Protein AF-A0A7X9D143-F1 (afdb_monomer_lite)

pLDDT: mean 85.7, std 13.89, range [37.81, 97.69]

Structure (mmCIF, N/CA/C/O backbone):
data_AF-A0A7X9D143-F1
#
_entry.id   AF-A0A7X9D143-F1
#
loop_
_atom_site.group_PDB
_atom_site.id
_atom_site.type_symbol
_atom_site.label_atom_id
_atom_site.label_alt_id
_atom_site.label_comp_id
_atom_site.label_asym_id
_atom_site.label_entity_id
_atom_site.label_seq_id
_atom_site.pdbx_PDB_ins_code
_atom_site.Cartn_x
_atom_site.Cartn_y
_atom_site.Cartn_z
_atom_site.occupancy
_atom_site.B_iso_or_equiv
_atom_site.auth_seq_id
_atom_site.auth_comp_id
_atom_site.auth_asym_id
_atom_site.auth_atom_id
_atom_site.pdbx_PDB_model_num
ATOM 1 N N . MET A 1 1 ? -11.208 4.622 -2.680 1.00 81.06 1 MET A N 1
ATOM 2 C CA . MET A 1 1 ? -11.295 6.030 -3.128 1.00 81.06 1 MET A CA 1
ATOM 3 C C . MET A 1 1 ? -12.038 6.924 -2.138 1.00 81.06 1 MET A C 1
ATOM 5 O O . MET A 1 1 ? -11.911 8.130 -2.251 1.00 81.06 1 MET A O 1
ATOM 9 N N . GLU A 1 2 ? -12.720 6.364 -1.132 1.00 94.25 2 GLU A N 1
ATOM 10 C CA . GLU A 1 2 ? -13.501 7.117 -0.133 1.00 94.25 2 GLU A CA 1
ATOM 11 C C . GLU A 1 2 ? -12.707 8.240 0.553 1.00 94.25 2 GLU A C 1
ATOM 13 O O . GLU A 1 2 ? -13.226 9.329 0.740 1.00 94.25 2 GLU A O 1
ATOM 18 N N . LEU A 1 3 ? -11.426 8.007 0.875 1.00 95.00 3 LEU A N 1
ATOM 19 C CA . LEU A 1 3 ? -10.586 9.025 1.516 1.00 95.00 3 LEU A CA 1
ATOM 20 C C . LEU A 1 3 ? -10.332 10.241 0.617 1.00 95.00 3 LEU A C 1
ATOM 22 O O . LEU A 1 3 ? -10.372 11.366 1.098 1.00 95.00 3 LEU A O 1
ATOM 26 N N . ALA A 1 4 ? -10.069 10.019 -0.673 1.00 94.31 4 ALA A N 1
ATOM 27 C CA . ALA A 1 4 ? -9.856 11.119 -1.610 1.00 94.31 4 ALA A CA 1
ATOM 28 C C . ALA A 1 4 ? -11.138 11.948 -1.761 1.00 94.31 4 ALA A C 1
ATOM 30 O O . ALA A 1 4 ? -11.080 13.170 -1.705 1.00 94.31 4 ALA A O 1
ATOM 31 N N . GLU A 1 5 ? -12.288 11.277 -1.849 1.00 96.31 5 GLU A N 1
ATOM 32 C CA . GLU A 1 5 ? -13.600 11.923 -1.923 1.00 96.31 5 GLU A CA 1
ATOM 33 C C . GLU A 1 5 ? -13.916 12.737 -0.662 1.00 96.31 5 GLU A C 1
ATOM 35 O O . GLU A 1 5 ? -14.339 13.887 -0.760 1.00 96.31 5 GLU A O 1
ATOM 40 N N . ALA A 1 6 ? -13.663 12.186 0.528 1.00 96.81 6 ALA A N 1
ATOM 41 C CA . ALA A 1 6 ? -13.870 12.897 1.790 1.00 96.81 6 ALA A CA 1
ATOM 42 C C . ALA A 1 6 ? -13.008 14.164 1.892 1.00 96.81 6 ALA A C 1
ATOM 44 O O . ALA A 1 6 ? -13.488 15.199 2.350 1.00 96.81 6 ALA A O 1
ATOM 45 N N . ILE A 1 7 ? -11.761 14.110 1.413 1.00 96.19 7 ILE A N 1
ATOM 46 C CA . ILE A 1 7 ? -10.867 15.275 1.380 1.00 96.19 7 ILE A CA 1
ATOM 47 C C . ILE A 1 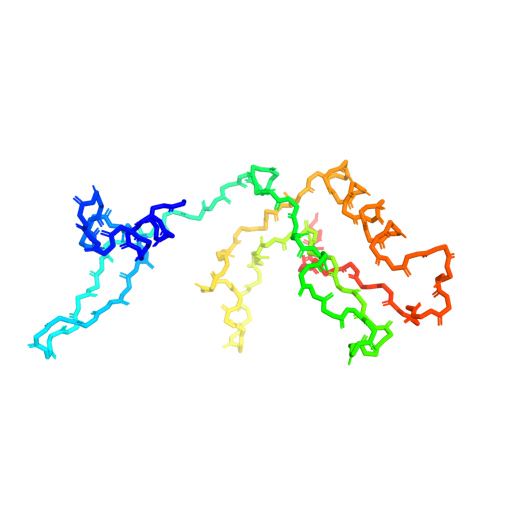7 ? -11.366 16.310 0.364 1.00 96.19 7 ILE A C 1
ATOM 49 O O . ILE A 1 7 ? -11.530 17.476 0.711 1.00 96.19 7 ILE A O 1
ATOM 53 N N . SER A 1 8 ? -11.629 15.903 -0.881 1.00 97.06 8 SER A N 1
ATOM 54 C CA . SER A 1 8 ? -12.033 16.823 -1.953 1.00 97.06 8 SER A CA 1
ATOM 55 C C . SER A 1 8 ? -13.387 17.483 -1.682 1.00 97.06 8 SER A C 1
ATOM 57 O O . SER A 1 8 ? -13.549 18.680 -1.915 1.00 97.06 8 SER A O 1
ATOM 59 N N . SER A 1 9 ? -14.340 16.727 -1.137 1.00 96.38 9 SER A N 1
ATOM 60 C CA . SER A 1 9 ? -15.686 17.207 -0.805 1.00 96.38 9 SER A CA 1
ATOM 61 C C . SER A 1 9 ? -15.784 17.870 0.575 1.00 96.38 9 SER A C 1
ATOM 63 O O . SER A 1 9 ? -16.863 18.331 0.940 1.00 96.38 9 SER A O 1
ATOM 65 N N . HIS A 1 10 ? -14.691 17.936 1.346 1.00 95.12 10 HIS A N 1
ATOM 66 C CA . HIS A 1 10 ? -14.682 18.450 2.723 1.00 95.12 10 HIS A CA 1
ATOM 67 C C . HIS A 1 10 ? -15.741 17.771 3.615 1.00 95.12 10 HIS A C 1
ATOM 69 O O . HIS A 1 10 ? -16.522 18.430 4.296 1.00 95.12 10 HIS A O 1
ATOM 75 N N . GLU A 1 11 ? -15.782 16.439 3.579 1.00 95.12 11 GLU A N 1
ATOM 76 C CA . GLU A 1 11 ? -16.734 15.584 4.302 1.00 95.12 11 GLU A CA 1
ATOM 77 C C . GLU A 1 11 ? -18.226 15.776 3.947 1.00 95.12 11 GLU A C 1
ATOM 79 O O . GLU A 1 11 ? -19.088 15.239 4.645 1.00 95.12 11 GLU A O 1
ATOM 84 N N . SER A 1 12 ? -18.558 16.496 2.865 1.00 95.81 12 SER A N 1
ATOM 85 C CA . SER A 1 12 ? -19.960 16.701 2.455 1.00 95.81 12 SER A CA 1
ATOM 86 C C . SER A 1 12 ? -20.607 15.447 1.859 1.00 95.81 12 SER A C 1
ATOM 88 O O . SER A 1 12 ? -21.783 15.198 2.116 1.00 95.81 12 SER A O 1
ATOM 90 N N . ASN A 1 13 ? -19.842 14.633 1.121 1.00 94.12 13 ASN A N 1
ATOM 91 C CA . ASN A 1 13 ? -20.334 13.389 0.515 1.00 94.12 13 ASN A CA 1
ATOM 92 C C . ASN A 1 13 ? -20.045 12.153 1.379 1.00 94.12 13 ASN A C 1
ATOM 94 O O . ASN A 1 13 ? -20.878 11.256 1.488 1.00 94.12 13 ASN A O 1
ATOM 98 N N . ILE A 1 14 ? -18.847 12.083 1.967 1.00 95.94 14 ILE A N 1
ATOM 99 C CA . ILE A 1 14 ? -18.379 10.960 2.791 1.00 95.94 14 ILE A CA 1
ATOM 100 C C . ILE A 1 14 ? -17.646 11.532 3.996 1.00 95.94 14 ILE A C 1
ATOM 102 O O . ILE A 1 14 ? -16.693 12.292 3.831 1.00 95.94 14 ILE A O 1
ATOM 106 N N . ARG A 1 15 ? -18.042 11.130 5.202 1.00 96.25 15 ARG A N 1
ATOM 107 C CA . ARG A 1 15 ? -17.361 11.544 6.431 1.00 96.25 15 ARG A CA 1
ATOM 108 C C . ARG A 1 15 ? -16.178 10.640 6.730 1.00 96.25 15 ARG A C 1
ATOM 110 O O . ARG A 1 15 ? -16.203 9.452 6.412 1.00 96.25 15 ARG A O 1
ATOM 117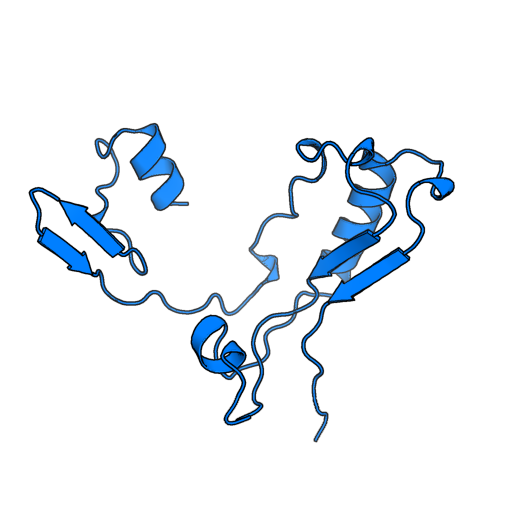 N N . TYR A 1 16 ? -15.174 11.158 7.438 1.00 96.75 16 TYR A N 1
ATOM 118 C CA . TYR A 1 16 ? -14.049 10.319 7.864 1.00 96.75 16 TYR A CA 1
ATOM 119 C C . TYR A 1 16 ? -14.486 9.153 8.751 1.00 96.75 16 TYR A C 1
ATOM 121 O O . TYR A 1 16 ? -13.855 8.104 8.697 1.00 96.75 16 TYR A O 1
ATOM 129 N N . ASP A 1 17 ? -15.565 9.309 9.522 1.00 95.81 17 ASP A N 1
ATOM 130 C CA . ASP A 1 17 ? -16.126 8.283 10.413 1.00 95.81 17 ASP A CA 1
ATOM 131 C C . ASP A 1 17 ? -16.525 6.994 9.667 1.00 95.81 17 ASP A C 1
ATOM 133 O O . ASP A 1 17 ? -16.406 5.897 10.213 1.00 95.81 17 ASP A O 1
ATOM 137 N N . ASP A 1 18 ? -16.922 7.112 8.398 1.00 95.81 18 ASP A N 1
ATOM 138 C CA . ASP A 1 18 ? -17.433 5.996 7.594 1.00 95.81 18 ASP A CA 1
ATOM 139 C C . ASP A 1 18 ? -16.313 5.221 6.877 1.00 95.81 18 ASP A C 1
ATOM 141 O O . ASP A 1 18 ? -16.532 4.157 6.292 1.00 95.81 18 ASP A O 1
ATOM 145 N N . ILE A 1 19 ? -15.072 5.718 6.937 1.00 96.88 19 ILE A N 1
ATOM 146 C CA . ILE A 1 19 ? -13.948 5.166 6.181 1.00 96.88 19 ILE A CA 1
ATOM 147 C C . ILE A 1 19 ? -13.156 4.185 7.041 1.00 96.88 19 ILE A C 1
ATOM 149 O O . ILE A 1 19 ? -12.389 4.559 7.931 1.00 96.88 19 ILE A O 1
ATOM 153 N N . GLN A 1 20 ? -13.257 2.897 6.724 1.00 96.88 20 GLN A N 1
ATOM 154 C CA . GLN A 1 20 ? -12.456 1.874 7.399 1.00 96.88 20 GLN A CA 1
ATOM 155 C C . GLN A 1 20 ? -10.952 2.076 7.171 1.00 96.88 20 GLN A C 1
ATOM 157 O O . GLN A 1 20 ? -10.508 2.380 6.056 1.00 96.88 20 GLN A O 1
ATOM 162 N N . GLY A 1 21 ? -10.163 1.807 8.214 1.00 94.44 21 GLY A N 1
ATOM 163 C CA . GLY A 1 21 ? -8.700 1.860 8.195 1.00 94.44 21 GLY A CA 1
ATOM 164 C C . GLY A 1 21 ? -8.094 3.256 8.359 1.00 94.44 21 GLY A C 1
ATOM 165 O O . GLY A 1 21 ? -6.883 3.388 8.206 1.00 94.44 21 GLY A O 1
ATOM 166 N N . VAL A 1 22 ? -8.900 4.277 8.668 1.00 96.12 22 VAL A N 1
ATOM 167 C CA . VAL A 1 22 ? -8.428 5.646 8.929 1.00 96.12 22 VAL A CA 1
ATOM 168 C C . VAL A 1 22 ? -8.411 5.930 10.432 1.00 96.12 22 VAL A C 1
ATOM 170 O O . VAL A 1 22 ? -9.271 5.476 11.189 1.00 96.12 22 VAL A O 1
ATOM 173 N N . LEU A 1 23 ? -7.405 6.692 10.858 1.00 96.31 23 LEU A N 1
ATOM 174 C CA . LEU A 1 23 ? -7.297 7.271 12.191 1.00 96.31 23 LEU A CA 1
ATOM 175 C C . LEU A 1 23 ? -7.124 8.779 12.021 1.00 96.31 23 LEU A C 1
ATOM 177 O O . LEU A 1 23 ? -6.272 9.220 11.251 1.00 96.31 23 LEU A O 1
ATOM 181 N N . PHE A 1 24 ? -7.949 9.560 12.711 1.00 96.12 24 PHE A N 1
ATOM 182 C CA . PHE A 1 24 ? -7.977 11.015 12.581 1.00 96.12 24 PHE A CA 1
ATOM 183 C C . PHE A 1 24 ? -8.295 11.677 13.925 1.00 96.12 24 PHE A C 1
ATOM 185 O O . PHE A 1 24 ? -8.654 11.010 14.896 1.00 96.12 24 PHE A O 1
ATOM 192 N N . LYS A 1 25 ? -8.121 12.998 14.006 1.00 97.00 25 LYS A N 1
ATOM 193 C CA . LYS A 1 25 ? -8.370 13.781 15.222 1.00 97.00 25 LYS A CA 1
ATOM 194 C C . LYS A 1 25 ? -9.504 14.769 14.974 1.00 97.00 25 LYS A C 1
ATOM 196 O O . LYS A 1 25 ? -9.430 15.541 14.024 1.00 97.00 25 LYS A O 1
ATOM 201 N N . ARG A 1 26 ? -10.516 14.784 15.845 1.00 95.31 26 ARG A N 1
ATOM 202 C CA . ARG A 1 26 ? -11.631 15.743 15.803 1.00 95.31 26 ARG A CA 1
ATOM 203 C C . ARG A 1 26 ? -11.877 16.293 17.204 1.00 95.31 26 ARG A C 1
ATOM 205 O O . ARG A 1 26 ? -12.004 15.527 18.153 1.00 95.31 26 ARG A O 1
ATOM 212 N N . ASN A 1 27 ? -11.895 17.620 17.342 1.00 95.88 27 ASN A N 1
ATOM 213 C CA . ASN A 1 27 ? -12.116 18.313 18.621 1.00 95.88 27 ASN A CA 1
ATOM 214 C C . ASN A 1 27 ? -11.203 17.817 19.760 1.00 95.88 27 ASN A C 1
ATOM 216 O O . ASN A 1 27 ? -11.645 17.593 20.880 1.00 95.88 27 ASN A O 1
ATOM 220 N N . GLY A 1 28 ? -9.921 17.582 19.463 1.00 96.50 28 GLY A N 1
ATOM 221 C CA . GLY A 1 28 ? -8.961 17.090 20.456 1.00 96.50 28 GLY A CA 1
ATOM 222 C C . GLY A 1 28 ? -8.944 15.569 20.646 1.00 96.50 28 GLY A C 1
ATOM 223 O O . GLY A 1 28 ? -7.934 15.046 21.111 1.00 96.50 28 GLY A O 1
ATOM 224 N N . VAL A 1 29 ? -9.987 14.856 20.218 1.00 97.50 29 VAL A N 1
ATOM 225 C CA . VAL A 1 29 ? -10.145 13.409 20.411 1.00 97.50 29 VAL A CA 1
ATOM 226 C C . VAL A 1 29 ? -9.620 12.644 19.199 1.00 97.50 29 VAL A C 1
ATOM 228 O O . VAL A 1 29 ? -9.908 12.999 18.055 1.00 97.50 29 VAL A O 1
ATOM 231 N N . ILE A 1 30 ? -8.840 11.589 19.447 1.00 97.50 30 ILE A N 1
ATOM 232 C CA . ILE A 1 30 ? -8.396 10.656 18.407 1.00 97.50 30 ILE A CA 1
ATOM 233 C C . ILE A 1 30 ? -9.510 9.639 18.169 1.00 97.50 30 ILE A C 1
ATOM 235 O O . ILE A 1 30 ? -9.903 8.916 19.082 1.00 97.50 30 ILE A O 1
ATOM 239 N N . ILE A 1 31 ? -9.986 9.571 16.932 1.00 97.56 31 ILE A N 1
ATOM 240 C CA . ILE A 1 31 ? -10.995 8.620 16.480 1.00 97.56 31 ILE A CA 1
ATOM 241 C C . ILE A 1 31 ? -10.283 7.571 15.628 1.00 97.56 31 ILE A C 1
ATOM 243 O O . ILE A 1 31 ? -9.573 7.893 14.671 1.00 97.56 31 ILE A O 1
ATOM 247 N N . LYS A 1 32 ? -10.446 6.302 16.008 1.00 97.69 32 LYS A N 1
ATOM 248 C CA . LYS A 1 32 ? -9.878 5.148 15.309 1.00 97.69 32 LYS A CA 1
ATOM 249 C C . LYS A 1 32 ? -11.014 4.303 14.752 1.00 97.69 32 LYS A C 1
ATOM 251 O O . LYS A 1 32 ? -11.707 3.627 15.511 1.00 97.69 32 LYS A O 1
ATOM 256 N N . ASN A 1 33 ? -11.170 4.309 13.435 1.00 97.25 33 ASN A N 1
ATOM 257 C CA . ASN A 1 33 ? -12.201 3.513 12.785 1.00 97.25 33 ASN A CA 1
ATOM 258 C C . ASN A 1 33 ? -11.830 2.027 12.769 1.00 97.25 33 ASN A C 1
ATOM 260 O O . ASN A 1 33 ? -10.683 1.633 13.007 1.00 97.25 33 ASN A O 1
ATOM 264 N N . LYS A 1 34 ? -12.814 1.186 12.437 1.00 96.75 34 LYS A N 1
ATOM 265 C CA . LYS A 1 34 ? -12.602 -0.249 12.231 1.00 96.75 34 LYS A CA 1
ATOM 266 C C . LYS A 1 34 ? -11.486 -0.482 11.206 1.00 96.75 34 LYS A C 1
ATOM 268 O O . LYS A 1 34 ? -11.423 0.197 10.179 1.00 96.75 34 LYS A O 1
ATOM 273 N N . ASN A 1 35 ? -10.627 -1.465 11.473 1.00 93.94 35 ASN A N 1
ATOM 274 C CA . ASN A 1 35 ? -9.579 -1.872 10.538 1.00 93.94 35 ASN A CA 1
ATOM 275 C C . ASN A 1 35 ? -10.179 -2.270 9.183 1.00 93.94 35 ASN A C 1
ATOM 277 O O . ASN A 1 35 ? -11.186 -2.978 9.128 1.00 93.94 35 ASN A O 1
ATOM 281 N N . ARG A 1 36 ? -9.520 -1.854 8.098 1.00 93.75 36 ARG A N 1
ATOM 282 C CA . ARG A 1 36 ? -9.872 -2.256 6.734 1.00 93.75 36 ARG A CA 1
ATOM 283 C C . ARG A 1 36 ? -9.278 -3.626 6.423 1.00 93.75 36 ARG A C 1
ATOM 285 O O . ARG A 1 36 ? -8.129 -3.900 6.769 1.00 93.75 36 ARG A O 1
ATOM 292 N N . ALA A 1 37 ? -10.040 -4.461 5.725 1.00 93.12 37 ALA A N 1
ATOM 293 C CA . ALA A 1 37 ? -9.509 -5.692 5.155 1.00 93.12 37 ALA A CA 1
ATOM 294 C C . ALA A 1 37 ? -8.401 -5.388 4.131 1.00 93.12 37 ALA A C 1
ATOM 296 O O . ALA A 1 37 ? -8.481 -4.433 3.356 1.00 93.12 37 ALA A O 1
ATOM 297 N N . LEU A 1 38 ? -7.355 -6.212 4.114 1.00 92.56 38 LEU A N 1
ATOM 298 C CA . LEU A 1 38 ? -6.316 -6.104 3.096 1.00 92.56 38 LEU A CA 1
ATOM 299 C C . LEU A 1 38 ? -6.886 -6.481 1.725 1.00 92.56 38 LEU A C 1
ATOM 301 O O . LEU A 1 38 ? -7.633 -7.446 1.601 1.00 92.56 38 LEU A O 1
ATOM 305 N N . ILE A 1 39 ? -6.489 -5.735 0.697 1.00 92.88 39 ILE A N 1
ATOM 306 C CA . ILE A 1 39 ? -6.892 -5.971 -0.694 1.00 92.88 39 ILE A CA 1
ATOM 307 C C . ILE A 1 39 ? -6.364 -7.334 -1.158 1.00 92.88 39 ILE A C 1
ATOM 309 O O . ILE A 1 39 ? -5.154 -7.506 -1.238 1.00 92.88 39 ILE A O 1
ATOM 313 N N . SER A 1 40 ? -7.220 -8.309 -1.445 1.00 91.06 40 SER A N 1
ATOM 314 C CA . SER A 1 40 ? -6.771 -9.651 -1.842 1.00 91.06 40 SER A CA 1
ATOM 315 C C . SER A 1 40 ? -6.095 -9.661 -3.212 1.00 91.06 40 SER A C 1
ATOM 317 O O . SER A 1 40 ? -4.992 -10.187 -3.331 1.00 91.06 40 SER A O 1
ATOM 319 N N . ASP A 1 41 ? -6.740 -9.044 -4.200 1.00 93.94 41 ASP A N 1
ATOM 320 C CA . ASP A 1 41 ? -6.262 -8.936 -5.575 1.00 93.94 41 ASP A CA 1
ATOM 321 C C . ASP A 1 41 ? -5.586 -7.580 -5.792 1.00 93.94 41 ASP A C 1
ATOM 323 O O . ASP A 1 41 ? -6.228 -6.533 -5.702 1.00 93.94 41 ASP A O 1
ATOM 327 N N . LEU A 1 42 ? -4.274 -7.590 -6.032 1.00 93.38 42 LEU A N 1
ATOM 328 C CA . LEU A 1 42 ? -3.510 -6.361 -6.225 1.00 93.38 42 LEU A CA 1
ATOM 329 C C . LEU A 1 42 ? -3.718 -5.734 -7.608 1.00 93.38 42 LEU A C 1
ATOM 331 O O . LEU A 1 42 ? -3.416 -4.550 -7.751 1.00 93.38 42 LEU A O 1
ATOM 335 N N . ASP A 1 43 ? -4.253 -6.466 -8.584 1.00 94.12 43 ASP A N 1
ATOM 336 C CA . ASP A 1 43 ? -4.407 -5.980 -9.957 1.00 94.12 43 ASP A CA 1
ATOM 337 C C . ASP A 1 43 ? -5.571 -5.000 -10.116 1.00 94.12 43 ASP A C 1
ATOM 339 O O . ASP A 1 43 ? -5.590 -4.216 -11.065 1.00 94.12 43 ASP A O 1
ATOM 343 N N . ILE A 1 44 ? -6.496 -4.960 -9.148 1.00 94.19 44 ILE A N 1
ATOM 344 C CA . ILE A 1 44 ? -7.558 -3.941 -9.090 1.00 94.19 44 ILE A CA 1
ATOM 345 C C . ILE A 1 44 ? -6.996 -2.531 -8.861 1.00 94.19 44 ILE A C 1
ATOM 347 O O . ILE A 1 44 ? -7.701 -1.533 -9.029 1.00 94.19 44 ILE A O 1
ATOM 351 N N . LEU A 1 45 ? -5.751 -2.432 -8.386 1.00 92.12 45 LEU A N 1
ATOM 352 C CA . LEU A 1 45 ? -5.086 -1.158 -8.186 1.00 92.12 45 LEU A CA 1
ATOM 353 C C . LEU A 1 45 ? -4.626 -0.615 -9.537 1.00 92.12 45 LEU A C 1
ATOM 355 O O . LEU A 1 45 ? -3.932 -1.288 -10.294 1.00 92.12 45 LEU A O 1
ATOM 359 N N . ALA A 1 46 ? -4.970 0.643 -9.805 1.00 91.88 46 ALA A N 1
ATOM 360 C CA . ALA A 1 46 ? -4.475 1.339 -10.981 1.00 91.88 46 ALA A CA 1
ATOM 361 C C . ALA A 1 46 ? -2.940 1.403 -10.980 1.00 91.88 46 ALA A C 1
ATOM 363 O O . ALA A 1 46 ? -2.305 1.498 -9.922 1.00 91.88 46 ALA A O 1
ATOM 364 N N . LEU A 1 47 ? -2.358 1.414 -12.181 1.00 92.00 47 LEU A N 1
ATOM 365 C CA . LEU A 1 47 ? -0.925 1.618 -12.347 1.00 92.00 47 LEU A CA 1
ATOM 366 C C . LEU A 1 47 ? -0.490 2.937 -11.682 1.00 92.00 47 LEU A C 1
ATOM 368 O O . LEU A 1 47 ? -1.219 3.935 -11.752 1.00 92.00 47 LEU A O 1
ATOM 372 N N . PRO A 1 48 ? 0.692 2.977 -11.040 1.00 89.69 48 PRO A N 1
ATOM 373 C CA . PRO A 1 48 ? 1.206 4.206 -10.454 1.00 89.69 48 PRO A CA 1
ATOM 374 C C . PRO A 1 48 ? 1.333 5.304 -11.513 1.00 89.69 48 PRO A C 1
ATOM 376 O O . PRO A 1 48 ? 1.944 5.095 -12.560 1.00 89.69 48 PRO A O 1
ATOM 379 N N . LYS A 1 49 ? 0.805 6.498 -11.228 1.00 88.81 49 LYS A N 1
ATOM 380 C CA . LYS A 1 49 ? 0.881 7.651 -12.137 1.00 88.81 49 LYS A CA 1
ATOM 381 C C . LYS A 1 49 ? 2.283 8.269 -12.132 1.00 88.81 49 LYS A C 1
ATOM 383 O O . LYS A 1 49 ? 2.544 9.258 -11.446 1.00 88.81 49 LYS A O 1
ATOM 388 N N . ARG A 1 50 ? 3.205 7.638 -12.862 1.00 84.44 50 ARG A N 1
ATOM 389 C CA . ARG A 1 50 ? 4.629 8.012 -12.943 1.00 84.44 50 ARG A CA 1
ATOM 390 C C . ARG A 1 50 ? 4.858 9.367 -13.616 1.00 84.44 50 ARG A C 1
ATOM 392 O O . ARG A 1 50 ? 5.865 9.997 -13.325 1.00 84.44 50 ARG A O 1
ATOM 399 N N . GLU A 1 51 ? 3.918 9.846 -14.429 1.00 81.88 51 GLU A N 1
ATOM 400 C CA . GLU A 1 51 ? 3.978 11.165 -15.082 1.00 81.88 51 GLU A CA 1
ATOM 401 C C . GLU A 1 51 ? 4.044 12.354 -14.107 1.00 81.88 51 GLU A C 1
ATOM 403 O O . GLU A 1 51 ? 4.641 13.378 -14.426 1.00 81.88 51 GLU A O 1
ATOM 408 N N . TYR A 1 52 ? 3.476 12.224 -12.901 1.00 83.50 52 TYR A N 1
ATOM 409 C CA . TYR A 1 52 ? 3.535 13.274 -11.878 1.00 83.50 52 TYR A CA 1
ATOM 410 C C . TYR A 1 52 ? 4.848 13.271 -11.097 1.00 83.50 52 TYR A C 1
ATOM 412 O O . TYR A 1 52 ? 5.154 14.229 -10.384 1.00 83.50 52 TYR A O 1
ATOM 420 N N . PHE A 1 53 ? 5.637 12.204 -11.214 1.00 76.38 53 PHE A N 1
ATOM 421 C CA . PHE A 1 53 ? 6.976 12.185 -10.660 1.00 76.38 53 PHE A CA 1
ATOM 422 C C . PHE A 1 53 ? 7.913 12.901 -11.627 1.00 76.38 53 PHE A C 1
ATOM 424 O O . PHE A 1 53 ? 8.046 12.521 -12.786 1.00 76.38 53 PHE A O 1
ATOM 431 N N . GLY A 1 54 ? 8.622 13.918 -11.136 1.00 73.44 54 GLY A N 1
ATOM 432 C CA . GLY A 1 54 ? 9.716 14.538 -11.879 1.00 73.44 54 GLY A CA 1
ATOM 433 C C . GLY A 1 54 ? 10.886 13.566 -12.000 1.00 73.44 54 GLY A C 1
ATOM 434 O O . GLY A 1 54 ? 11.868 13.723 -11.284 1.00 73.44 54 GLY A O 1
ATOM 435 N N . MET A 1 55 ? 10.781 12.551 -12.862 1.00 68.94 55 MET A N 1
ATOM 436 C CA . MET A 1 55 ? 11.711 11.415 -12.902 1.00 68.94 55 MET A CA 1
ATOM 437 C C . MET A 1 55 ? 13.154 11.826 -13.193 1.00 68.94 55 MET A C 1
ATOM 439 O O . MET A 1 55 ? 14.072 11.193 -12.694 1.00 68.94 55 MET A O 1
ATOM 443 N N . GLY A 1 56 ? 13.370 12.960 -13.866 1.00 66.75 56 GLY A N 1
ATOM 444 C CA . GLY A 1 56 ? 14.705 13.547 -14.029 1.00 66.75 56 GLY A CA 1
ATOM 445 C C . GLY A 1 56 ? 15.365 14.053 -12.736 1.00 66.75 56 GLY A C 1
ATOM 446 O O . GLY A 1 56 ? 16.560 14.320 -12.750 1.00 66.75 56 GLY A O 1
ATOM 447 N N . LYS A 1 57 ? 14.619 14.197 -11.630 1.00 70.31 57 LYS A N 1
ATOM 448 C CA . LYS A 1 57 ? 15.136 14.615 -10.311 1.00 70.31 57 LYS A CA 1
ATOM 449 C C . LYS A 1 57 ? 15.535 13.438 -9.418 1.00 70.31 57 LYS A C 1
ATOM 451 O O . LYS A 1 57 ? 16.227 13.644 -8.425 1.00 70.31 57 LYS A O 1
ATOM 456 N N . TYR A 1 58 ? 15.072 12.230 -9.731 1.00 67.69 58 TYR A N 1
ATOM 457 C CA . TYR A 1 58 ? 15.312 11.034 -8.929 1.00 67.69 58 TYR A CA 1
ATOM 458 C C . TYR A 1 58 ? 16.285 10.138 -9.691 1.00 67.69 58 TYR A C 1
ATOM 460 O O . TYR A 1 58 ? 15.925 9.501 -10.675 1.00 67.69 58 TYR A O 1
ATOM 468 N N . TYR A 1 59 ? 17.543 10.158 -9.255 1.00 58.31 59 TYR A N 1
ATOM 469 C CA . TYR A 1 59 ? 18.665 9.520 -9.934 1.00 58.31 59 TYR A CA 1
ATOM 470 C C . TYR A 1 59 ? 18.479 8.004 -10.083 1.00 58.31 59 TYR A C 1
ATOM 472 O O . TYR A 1 59 ? 18.444 7.275 -9.090 1.00 58.31 59 TYR A O 1
ATOM 480 N N . GLY A 1 60 ? 18.395 7.544 -11.334 1.00 66.69 60 GLY A N 1
ATOM 481 C CA . GLY A 1 60 ? 18.822 6.223 -11.800 1.00 66.69 60 GLY A CA 1
ATOM 482 C C . GLY A 1 60 ? 18.046 4.992 -11.326 1.00 66.69 60 GLY A C 1
ATOM 483 O O . GLY A 1 60 ? 18.148 3.958 -11.968 1.00 66.69 60 GLY A O 1
ATOM 484 N N . SER A 1 61 ? 17.275 5.045 -10.239 1.00 74.69 61 SER A N 1
ATOM 485 C CA . SER A 1 61 ? 16.635 3.859 -9.654 1.00 74.69 61 SER A CA 1
ATOM 486 C C . SER A 1 61 ? 15.116 3.937 -9.711 1.00 74.69 61 SER A C 1
ATOM 488 O O . SER A 1 61 ? 14.497 4.786 -9.067 1.00 74.69 61 SER A O 1
ATOM 490 N N . VAL A 1 62 ? 14.504 3.006 -10.441 1.00 82.12 62 VAL A N 1
ATOM 491 C CA . VAL A 1 62 ? 13.049 2.853 -10.510 1.00 82.12 62 VAL A CA 1
ATOM 492 C C . VAL A 1 62 ? 12.652 1.546 -9.841 1.00 82.12 62 VAL A C 1
ATOM 494 O O . VAL A 1 62 ? 13.226 0.497 -10.108 1.00 82.12 62 VAL A O 1
ATOM 497 N N . ASN A 1 63 ? 11.646 1.607 -8.975 1.00 87.38 63 ASN A N 1
ATOM 498 C CA . ASN A 1 63 ? 11.129 0.445 -8.261 1.00 87.38 63 ASN A CA 1
ATOM 499 C C . ASN A 1 63 ? 9.760 0.065 -8.808 1.00 87.38 63 ASN A C 1
AT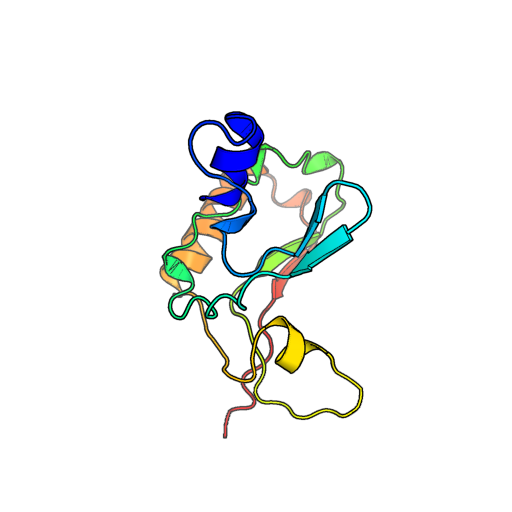OM 501 O O . ASN A 1 63 ? 8.890 0.930 -8.848 1.00 87.38 63 ASN A O 1
ATOM 505 N N . ILE A 1 64 ? 9.536 -1.203 -9.132 1.00 90.00 64 ILE A N 1
ATOM 506 C CA . ILE A 1 64 ? 8.219 -1.762 -9.452 1.00 90.00 64 ILE A CA 1
ATOM 507 C C . ILE A 1 64 ? 7.845 -2.736 -8.346 1.00 90.00 64 ILE A C 1
ATOM 509 O O . ILE A 1 64 ? 8.568 -3.692 -8.082 1.00 90.00 64 ILE A O 1
ATOM 513 N N . LEU A 1 65 ? 6.715 -2.498 -7.688 1.00 91.56 65 LEU A N 1
ATOM 514 C CA . LEU A 1 65 ? 6.215 -3.395 -6.653 1.00 91.56 65 LEU A CA 1
ATOM 515 C C . LEU A 1 65 ? 5.508 -4.583 -7.311 1.00 91.56 65 LEU A C 1
ATOM 517 O O . LEU A 1 65 ? 4.489 -4.381 -7.964 1.00 91.56 65 LEU A O 1
ATOM 521 N N . THR A 1 66 ? 5.998 -5.804 -7.121 1.00 93.44 66 THR A N 1
ATOM 522 C CA . THR A 1 66 ? 5.411 -7.021 -7.716 1.00 93.44 66 THR A CA 1
ATOM 523 C C . THR A 1 66 ? 4.470 -7.760 -6.763 1.00 93.44 66 THR A C 1
ATOM 525 O O . THR A 1 66 ? 3.624 -8.535 -7.203 1.00 93.44 66 THR A O 1
ATOM 528 N N . GLY A 1 67 ? 4.552 -7.489 -5.458 1.00 91.94 67 GLY A N 1
ATOM 529 C CA . GLY A 1 67 ? 3.696 -8.112 -4.449 1.00 91.94 67 GLY A CA 1
ATOM 530 C C . GLY A 1 67 ? 3.718 -7.398 -3.098 1.00 91.94 67 GLY A C 1
ATOM 531 O O . GLY A 1 67 ? 4.490 -6.466 -2.876 1.00 91.94 67 GLY A O 1
ATOM 532 N N . ARG A 1 68 ? 2.838 -7.815 -2.183 1.00 92.00 68 ARG A N 1
ATOM 533 C CA . ARG A 1 68 ? 2.707 -7.298 -0.811 1.00 92.00 68 ARG A CA 1
ATOM 534 C C . ARG A 1 68 ? 2.475 -8.430 0.185 1.00 92.00 68 ARG A C 1
ATOM 536 O O . ARG A 1 68 ? 1.758 -9.380 -0.109 1.00 92.00 68 ARG A O 1
ATOM 543 N N . GLY A 1 69 ? 2.973 -8.242 1.403 1.00 90.38 69 GLY A N 1
ATOM 544 C CA . GLY A 1 69 ? 2.846 -9.201 2.503 1.00 90.38 69 GLY A CA 1
ATOM 545 C C . GLY A 1 69 ? 4.068 -10.104 2.616 1.00 90.38 69 GLY A C 1
ATOM 546 O O . GLY A 1 69 ? 4.853 -10.207 1.683 1.00 90.38 69 GLY A O 1
ATOM 547 N N . CYS A 1 70 ? 4.247 -10.737 3.769 1.00 90.06 70 CYS A N 1
ATOM 548 C CA . CYS A 1 70 ? 5.302 -11.726 3.971 1.00 90.06 70 CYS A CA 1
ATOM 549 C C . CYS A 1 70 ? 4.869 -12.711 5.061 1.00 90.06 70 CYS A C 1
ATOM 551 O O . CYS A 1 70 ? 4.480 -12.265 6.143 1.00 90.06 70 CYS A O 1
ATOM 553 N N . PRO A 1 71 ? 4.926 -14.031 4.807 1.00 90.19 71 PRO A N 1
ATOM 554 C CA . PRO A 1 71 ? 4.586 -15.043 5.807 1.00 90.19 71 PRO A CA 1
ATOM 555 C C . PRO A 1 71 ? 5.654 -15.201 6.894 1.00 90.19 71 PRO A C 1
ATOM 557 O O . PRO A 1 71 ? 5.406 -15.859 7.906 1.00 90.19 71 PRO A O 1
ATOM 560 N N . GLY A 1 72 ? 6.829 -14.594 6.704 1.00 89.69 72 GLY A N 1
ATOM 561 C CA . GLY A 1 72 ? 7.915 -14.604 7.673 1.00 89.69 72 GLY A CA 1
ATOM 562 C C . GLY A 1 72 ? 7.480 -14.052 9.031 1.00 89.69 72 GLY A C 1
ATOM 563 O O . GLY A 1 72 ? 6.730 -13.085 9.124 1.00 89.69 72 GLY A O 1
ATOM 564 N N . LYS A 1 73 ? 7.980 -14.665 10.104 1.00 89.44 73 LYS A N 1
ATOM 565 C CA . LYS A 1 73 ? 7.693 -14.286 11.500 1.00 89.44 73 LYS A CA 1
ATOM 566 C C . LYS A 1 73 ? 8.923 -13.690 12.187 1.00 89.44 73 LYS A C 1
ATOM 568 O O . LYS A 1 73 ? 9.168 -13.935 13.365 1.00 89.44 73 LYS A O 1
ATOM 573 N N . CYS A 1 74 ? 9.738 -12.956 11.432 1.00 92.12 74 CYS A N 1
ATOM 574 C CA . CYS A 1 74 ? 10.984 -12.389 11.936 1.00 92.12 74 CYS A CA 1
ATOM 575 C C . CYS A 1 74 ? 10.696 -11.400 13.072 1.00 92.12 74 CYS A C 1
ATOM 577 O O . CYS A 1 74 ? 9.965 -10.432 12.874 1.00 92.12 74 CYS A O 1
ATOM 579 N N . ILE A 1 75 ? 11.322 -11.607 14.234 1.00 94.56 75 ILE A N 1
ATOM 580 C CA . ILE A 1 75 ? 11.086 -10.818 15.459 1.00 94.56 75 ILE A CA 1
ATOM 581 C C . ILE A 1 75 ? 11.395 -9.320 15.311 1.00 94.56 75 ILE A C 1
ATOM 583 O O . ILE A 1 75 ? 10.903 -8.507 16.084 1.00 94.56 75 ILE A O 1
ATOM 587 N N . TYR A 1 76 ? 12.206 -8.957 14.316 1.00 94.50 76 TYR A N 1
ATOM 588 C CA . TYR A 1 76 ? 12.615 -7.582 14.031 1.00 94.50 76 TYR A CA 1
ATOM 589 C C . TYR A 1 76 ? 11.818 -6.933 12.885 1.00 94.50 76 TYR A C 1
ATOM 591 O O . TYR A 1 76 ? 12.049 -5.768 12.567 1.00 94.50 76 TYR A O 1
ATOM 599 N N . CYS A 1 77 ? 10.923 -7.664 12.208 1.00 92.19 77 CYS A N 1
ATOM 600 C CA . CYS A 1 77 ? 10.288 -7.195 10.976 1.00 92.19 77 CYS A CA 1
ATOM 601 C C . CYS A 1 77 ? 8.832 -6.761 11.192 1.00 92.19 77 CYS A C 1
ATOM 603 O O . CYS A 1 77 ? 7.993 -7.543 11.629 1.00 92.19 77 CYS A O 1
ATOM 605 N N . ALA A 1 78 ? 8.501 -5.537 10.774 1.00 92.75 78 ALA A N 1
ATOM 606 C CA . ALA A 1 78 ? 7.132 -5.016 10.805 1.00 92.75 78 ALA A CA 1
ATOM 607 C C . ALA A 1 78 ? 6.282 -5.414 9.580 1.00 92.75 78 ALA A C 1
ATOM 609 O O . ALA A 1 78 ? 5.093 -5.095 9.529 1.00 92.75 78 ALA A O 1
ATOM 610 N N . ALA A 1 79 ? 6.860 -6.085 8.576 1.00 89.75 79 ALA A N 1
ATOM 611 C CA . ALA A 1 79 ? 6.174 -6.356 7.312 1.00 89.75 79 ALA A CA 1
ATOM 612 C C . ALA A 1 79 ? 4.859 -7.148 7.469 1.00 89.75 79 ALA A C 1
ATOM 614 O O . ALA A 1 79 ? 3.866 -6.716 6.878 1.00 89.75 79 ALA A O 1
ATOM 615 N N . PRO A 1 80 ? 4.777 -8.215 8.295 1.00 89.56 80 PRO A N 1
ATOM 616 C CA . PRO A 1 80 ? 3.518 -8.933 8.503 1.00 89.56 80 PRO A CA 1
ATOM 617 C C . PRO A 1 80 ? 2.440 -8.067 9.166 1.00 89.56 80 PRO A C 1
ATOM 619 O O . PRO A 1 80 ? 1.265 -8.189 8.828 1.00 89.56 80 PRO A O 1
ATOM 622 N N . SER A 1 81 ? 2.828 -7.153 10.061 1.00 88.75 81 SER A N 1
ATOM 623 C CA . SER A 1 81 ? 1.905 -6.219 10.720 1.00 88.75 81 SER A CA 1
ATOM 624 C C . SER A 1 81 ? 1.381 -5.142 9.766 1.00 88.75 81 SER A C 1
ATOM 626 O O . SER A 1 81 ? 0.233 -4.725 9.883 1.00 88.75 81 SER A O 1
ATOM 628 N N . MET A 1 82 ? 2.206 -4.703 8.810 1.00 88.31 82 MET A N 1
ATOM 629 C CA . MET A 1 82 ? 1.855 -3.649 7.850 1.00 88.31 82 MET A C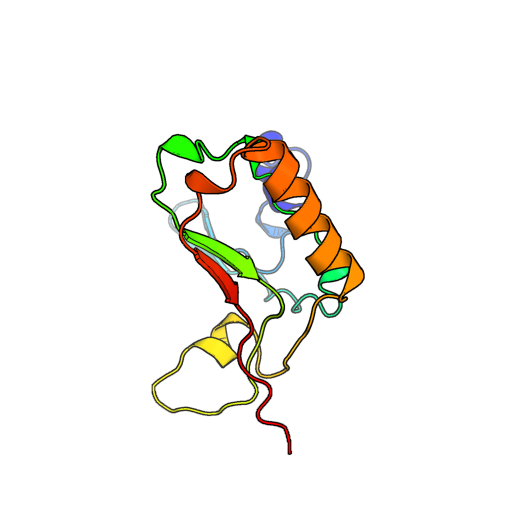A 1
ATOM 630 C C . MET A 1 82 ? 1.097 -4.176 6.628 1.00 88.31 82 MET A C 1
ATOM 632 O O . MET A 1 82 ? 0.130 -3.567 6.175 1.00 88.31 82 MET A O 1
ATOM 636 N N . PHE A 1 83 ? 1.542 -5.301 6.068 1.00 89.12 83 PHE A N 1
ATOM 637 C CA . PHE A 1 83 ? 1.055 -5.822 4.788 1.00 89.12 83 PHE A CA 1
ATOM 638 C C . PHE A 1 83 ? 0.362 -7.182 4.903 1.00 89.12 83 PHE A C 1
ATOM 640 O O . PHE A 1 83 ? -0.073 -7.727 3.885 1.00 89.12 83 PHE A O 1
ATOM 647 N N . GLY A 1 84 ? 0.219 -7.710 6.117 1.00 90.44 84 GLY A N 1
ATOM 648 C CA . GLY A 1 84 ? -0.346 -9.026 6.381 1.00 90.44 84 GLY A CA 1
ATOM 649 C C . GLY A 1 84 ? 0.663 -10.158 6.203 1.00 90.44 84 GLY A C 1
ATOM 650 O O . GLY A 1 84 ? 1.647 -10.0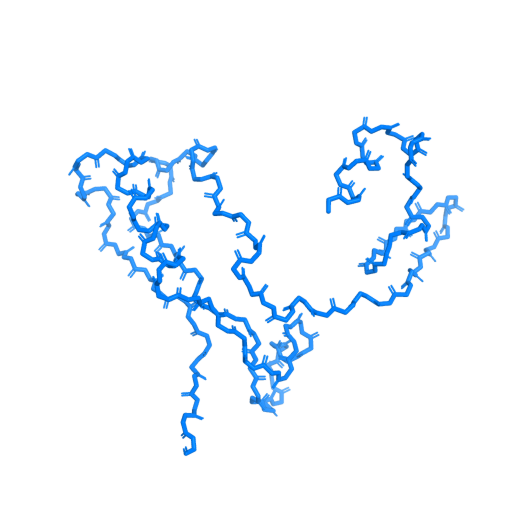52 5.471 1.00 90.44 84 GLY A O 1
ATOM 651 N N . SER A 1 85 ? 0.367 -11.284 6.847 1.00 90.06 85 SER A N 1
ATOM 652 C CA . SER A 1 85 ? 1.184 -12.503 6.787 1.00 90.06 85 SER A CA 1
ATOM 653 C C . SER A 1 85 ? 0.950 -13.354 5.533 1.00 90.06 85 SER A C 1
ATOM 655 O O . SER A 1 85 ? 1.507 -14.437 5.414 1.00 90.06 85 SER A O 1
ATOM 657 N N . LYS A 1 86 ? 0.093 -12.912 4.606 1.00 90.81 86 LYS A N 1
ATOM 658 C CA . LYS A 1 86 ? -0.144 -13.600 3.331 1.00 90.81 86 LYS A CA 1
ATOM 659 C C . LYS A 1 86 ? 0.541 -12.830 2.217 1.00 90.81 86 LYS A C 1
ATOM 661 O O . LYS A 1 86 ? 0.280 -11.634 2.066 1.00 90.81 86 LYS A O 1
ATOM 666 N N . TYR A 1 87 ? 1.373 -13.520 1.444 1.00 90.56 87 TYR A N 1
ATOM 667 C CA . TYR A 1 87 ? 1.932 -12.946 0.232 1.00 90.56 87 TYR A CA 1
ATOM 668 C C . TYR A 1 87 ? 0.846 -12.846 -0.840 1.00 90.56 87 TYR A C 1
ATOM 670 O O . TYR A 1 87 ? 0.121 -13.805 -1.097 1.00 90.56 87 TYR A O 1
ATOM 678 N N . ARG A 1 88 ? 0.699 -11.655 -1.412 1.00 92.44 88 ARG A N 1
ATOM 679 C CA . ARG A 1 88 ? -0.244 -11.327 -2.482 1.00 92.44 88 ARG A CA 1
ATOM 680 C C . ARG A 1 88 ? 0.559 -10.738 -3.622 1.00 92.44 88 ARG A C 1
ATOM 682 O O . ARG A 1 88 ? 1.310 -9.789 -3.402 1.00 92.44 88 ARG A O 1
ATOM 689 N N . THR A 1 89 ? 0.409 -11.280 -4.813 1.00 93.06 89 THR A N 1
ATOM 690 C CA . THR A 1 89 ? 1.168 -10.863 -5.992 1.00 93.06 89 THR A CA 1
ATOM 691 C C . THR A 1 89 ? 0.284 -10.089 -6.954 1.00 93.06 89 THR A C 1
ATOM 693 O O . THR A 1 89 ? -0.939 -10.210 -6.922 1.00 93.06 89 THR A O 1
ATOM 696 N N . ARG A 1 90 ? 0.916 -9.277 -7.795 1.00 94.25 90 ARG A N 1
ATOM 697 C CA . ARG A 1 90 ? 0.315 -8.784 -9.035 1.00 94.25 90 ARG A CA 1
ATOM 698 C C . ARG A 1 90 ? 0.491 -9.830 -10.129 1.00 94.25 90 ARG A C 1
ATOM 700 O O . ARG A 1 90 ? 1.430 -10.629 -10.052 1.00 94.25 90 ARG A O 1
ATOM 707 N N . SER A 1 91 ? -0.367 -9.814 -11.140 1.00 94.50 91 SER A N 1
ATOM 708 C CA . SER A 1 91 ? -0.130 -10.608 -12.347 1.00 94.50 91 SER A CA 1
ATOM 709 C C . SER A 1 91 ? 1.097 -10.111 -13.111 1.00 94.50 91 SER A C 1
ATOM 711 O O . SER A 1 91 ? 1.533 -8.958 -12.983 1.00 94.50 91 SER A O 1
ATOM 713 N N . ILE A 1 92 ? 1.665 -10.999 -13.924 1.00 94.31 92 ILE A N 1
ATOM 714 C CA . ILE A 1 92 ? 2.816 -10.684 -14.775 1.00 94.31 92 ILE A CA 1
ATOM 715 C C . ILE A 1 92 ? 2.424 -9.598 -15.781 1.00 94.31 92 ILE A C 1
ATOM 717 O O . ILE A 1 92 ? 3.197 -8.673 -16.020 1.00 94.31 92 ILE A O 1
ATOM 721 N N . GLU A 1 93 ? 1.204 -9.664 -16.308 1.00 95.50 93 GLU A N 1
ATOM 722 C CA . GLU A 1 93 ? 0.627 -8.705 -17.244 1.00 95.50 93 GLU A CA 1
ATOM 723 C C . GLU A 1 93 ? 0.548 -7.311 -16.615 1.00 95.50 93 GLU A C 1
ATOM 725 O O . GLU A 1 93 ? 0.993 -6.330 -17.211 1.00 95.50 93 GLU A O 1
ATOM 730 N N . ASN A 1 94 ? 0.051 -7.214 -15.378 1.00 94.81 94 ASN A N 1
ATOM 731 C CA . ASN A 1 94 ? -0.060 -5.944 -14.665 1.00 94.81 94 ASN A CA 1
ATOM 732 C C . ASN A 1 94 ? 1.323 -5.321 -14.378 1.00 94.81 94 ASN A C 1
ATOM 734 O O . ASN A 1 94 ? 1.504 -4.108 -14.514 1.00 94.81 94 ASN A O 1
ATOM 738 N N . VAL A 1 95 ? 2.322 -6.145 -14.041 1.00 94.06 95 VAL A N 1
ATOM 739 C CA . VAL A 1 95 ? 3.720 -5.708 -13.870 1.00 94.06 95 VAL A CA 1
ATOM 740 C C . VAL A 1 95 ? 4.332 -5.261 -15.202 1.00 94.06 95 VAL A C 1
ATOM 742 O O . VAL A 1 95 ? 4.976 -4.213 -15.263 1.00 94.06 95 VAL A O 1
ATOM 745 N N . PHE A 1 96 ? 4.106 -6.015 -16.279 1.00 92.94 96 PHE A N 1
ATOM 746 C CA . PHE A 1 96 ? 4.603 -5.695 -17.615 1.00 92.94 96 PHE A CA 1
ATOM 747 C C . PHE A 1 96 ? 4.046 -4.363 -18.129 1.00 92.94 96 PHE A C 1
ATOM 749 O O . PHE A 1 96 ? 4.799 -3.540 -18.650 1.00 92.94 96 PHE A O 1
ATOM 756 N N . LEU A 1 97 ? 2.755 -4.097 -17.911 1.00 93.25 97 LEU A N 1
ATOM 757 C CA . LEU A 1 97 ? 2.138 -2.818 -18.268 1.00 93.25 97 LEU A CA 1
ATOM 758 C C . LEU A 1 97 ? 2.802 -1.629 -17.555 1.00 93.25 97 LEU A C 1
ATOM 760 O O . LEU A 1 97 ? 2.983 -0.576 -18.167 1.00 93.25 97 LEU A O 1
ATOM 764 N N . GLU A 1 98 ? 3.228 -1.785 -16.297 1.00 91.56 98 GLU A N 1
ATOM 765 C CA . GLU A 1 98 ? 3.978 -0.734 -15.596 1.00 91.56 98 GLU A CA 1
ATOM 766 C C . GLU A 1 98 ? 5.357 -0.483 -16.223 1.00 91.56 98 GLU A C 1
ATOM 768 O O . GLU A 1 98 ? 5.775 0.668 -16.342 1.00 91.56 98 GLU A O 1
ATOM 773 N N . ILE A 1 99 ? 6.053 -1.536 -16.666 1.00 88.69 99 ILE A N 1
ATOM 774 C CA . ILE A 1 99 ? 7.343 -1.412 -17.365 1.00 88.69 99 ILE A CA 1
ATOM 775 C C . ILE A 1 99 ? 7.166 -0.633 -18.674 1.00 88.69 99 ILE A C 1
ATOM 777 O O . ILE A 1 99 ? 7.949 0.273 -18.971 1.00 88.69 99 ILE A O 1
ATOM 781 N N . VAL A 1 100 ? 6.120 -0.949 -19.442 1.00 89.62 100 VAL A N 1
ATOM 782 C CA . VAL A 1 100 ? 5.800 -0.236 -20.687 1.00 89.62 100 VAL A CA 1
ATOM 783 C C . VAL A 1 100 ? 5.486 1.236 -20.403 1.00 89.62 100 VAL A C 1
ATOM 785 O O . VAL A 1 100 ? 6.035 2.111 -21.074 1.00 89.62 100 VAL A O 1
ATOM 788 N N . LEU A 1 101 ? 4.682 1.525 -19.374 1.00 88.31 101 LEU A N 1
ATOM 789 C CA . LEU A 1 101 ? 4.377 2.896 -18.950 1.00 88.31 101 LEU A CA 1
ATOM 790 C C . LEU A 1 101 ? 5.649 3.674 -18.579 1.00 88.31 101 LEU A C 1
ATOM 792 O O . LEU A 1 101 ? 5.824 4.815 -19.002 1.00 88.31 101 LEU A O 1
ATOM 796 N N . LEU A 1 102 ? 6.567 3.053 -17.836 1.00 83.94 102 LEU A N 1
ATOM 797 C CA . LEU A 1 102 ? 7.839 3.671 -17.460 1.00 83.94 102 LEU A CA 1
ATOM 798 C C . LEU A 1 102 ? 8.686 4.043 -18.678 1.00 83.94 102 LEU A C 1
ATOM 800 O O . LEU A 1 102 ? 9.249 5.137 -18.708 1.00 83.94 102 LEU A O 1
ATOM 804 N N . LYS A 1 103 ? 8.738 3.180 -19.699 1.00 80.38 103 LYS A N 1
ATOM 805 C CA . LYS A 1 103 ? 9.446 3.480 -20.952 1.00 80.38 103 LYS A CA 1
ATOM 806 C C . LYS A 1 103 ? 8.878 4.728 -21.637 1.00 80.38 103 LYS A C 1
ATOM 808 O O . LYS A 1 103 ? 9.644 5.554 -22.123 1.00 80.38 103 LYS A O 1
ATOM 813 N N . VAL A 1 104 ? 7.554 4.898 -21.631 1.00 82.44 104 VAL A N 1
ATOM 814 C CA . VAL A 1 104 ? 6.899 6.094 -22.189 1.00 82.44 104 VAL A CA 1
ATOM 815 C C . VAL A 1 104 ? 7.215 7.341 -21.357 1.00 82.44 104 VAL A C 1
ATOM 817 O O . VAL A 1 104 ? 7.592 8.366 -21.918 1.00 82.44 104 VAL A O 1
ATOM 820 N N . CYS A 1 105 ? 7.118 7.264 -20.026 1.00 78.75 105 CYS A N 1
ATOM 821 C CA . CYS A 1 105 ? 7.337 8.419 -19.146 1.00 78.75 105 CYS A CA 1
ATOM 822 C C . CYS A 1 105 ? 8.790 8.926 -19.133 1.00 78.75 105 CYS A C 1
ATOM 824 O O . CYS A 1 105 ? 9.026 10.107 -18.888 1.00 78.75 105 CYS A O 1
ATOM 826 N N . ILE A 1 106 ? 9.767 8.044 -19.346 1.00 74.75 106 ILE A N 1
ATOM 827 C CA . ILE A 1 106 ? 11.201 8.372 -19.270 1.00 74.75 106 ILE A CA 1
ATOM 828 C C . ILE A 1 106 ? 11.755 8.801 -20.643 1.00 74.75 106 ILE A C 1
ATOM 830 O O . ILE A 1 106 ? 12.775 9.495 -20.712 1.00 74.75 106 ILE A O 1
ATOM 834 N N . GLY A 1 107 ? 11.043 8.470 -21.726 1.00 66.19 107 GLY A N 1
ATOM 835 C CA . GLY A 1 107 ? 11.503 8.622 -23.105 1.00 66.19 107 GLY A CA 1
ATOM 836 C C . GLY A 1 107 ? 12.429 7.475 -23.530 1.00 66.19 107 GLY A C 1
ATOM 837 O O . GLY A 1 107 ? 12.866 6.673 -22.708 1.00 66.19 107 GLY A O 1
ATOM 838 N N . GLU A 1 108 ? 12.751 7.386 -24.825 1.00 57.53 108 GLU A N 1
ATOM 839 C CA . GLU A 1 108 ? 13.504 6.251 -25.399 1.00 57.53 108 GLU A CA 1
ATOM 840 C C . GLU A 1 108 ? 14.910 6.042 -24.812 1.00 57.53 108 GLU A C 1
ATOM 842 O O . GLU A 1 108 ? 15.482 4.958 -24.945 1.00 57.53 108 GLU A O 1
ATOM 847 N N . SER A 1 109 ? 15.471 7.040 -24.125 1.00 53.69 109 SER A N 1
ATOM 848 C CA . SER A 1 109 ? 16.800 6.927 -23.534 1.00 53.69 109 SER A CA 1
ATOM 849 C C . SER A 1 109 ? 16.738 6.335 -22.123 1.00 53.69 109 SER A C 1
ATOM 851 O O . SER A 1 109 ? 16.713 7.044 -21.116 1.00 53.69 109 SER A O 1
ATOM 853 N N . LEU A 1 110 ? 16.794 5.001 -22.066 1.00 54.38 110 LEU A N 1
ATOM 854 C CA . LEU A 1 110 ? 17.048 4.199 -20.858 1.00 54.38 110 LEU A CA 1
ATOM 855 C C . LEU A 1 110 ? 18.344 4.590 -20.119 1.00 54.38 110 LEU A C 1
ATOM 857 O O . LEU A 1 110 ? 18.521 4.205 -18.972 1.00 54.38 110 LEU A O 1
ATOM 861 N N . THR A 1 111 ? 19.212 5.408 -20.724 1.00 54.81 111 THR A N 1
ATOM 862 C CA . THR A 1 111 ? 20.442 5.944 -20.107 1.00 54.81 111 THR A CA 1
ATOM 863 C C . THR A 1 111 ? 20.204 6.819 -18.870 1.00 54.81 111 THR A C 1
ATOM 865 O O . THR A 1 111 ? 21.155 7.127 -18.162 1.00 54.81 111 THR A O 1
ATOM 868 N N . LYS A 1 112 ? 18.956 7.220 -18.584 1.00 57.06 112 LYS A N 1
ATOM 869 C CA . LYS A 1 112 ? 18.588 7.930 -17.343 1.00 57.06 112 LYS A CA 1
ATOM 870 C C . LYS A 1 112 ? 18.205 7.003 -16.182 1.00 57.06 112 LYS A C 1
ATOM 872 O O . LYS A 1 112 ? 18.062 7.484 -15.058 1.00 57.06 112 LYS A O 1
ATOM 877 N N . VAL A 1 113 ? 18.005 5.707 -16.438 1.00 64.44 113 VAL A N 1
ATOM 878 C CA . VAL A 1 113 ? 17.675 4.698 -15.420 1.0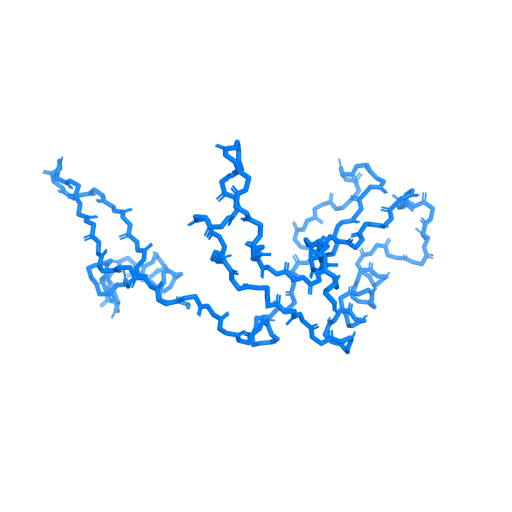0 64.44 113 VAL A CA 1
ATOM 879 C C . VAL A 1 113 ? 18.815 3.698 -15.340 1.00 64.44 113 VAL A C 1
ATOM 881 O O . VAL A 1 113 ? 18.888 2.752 -16.115 1.00 64.44 113 VAL A O 1
ATOM 884 N N . ASP A 1 114 ? 19.684 3.891 -14.360 1.00 64.81 114 ASP A N 1
ATOM 885 C CA . ASP A 1 114 ? 20.796 2.989 -14.082 1.00 64.81 114 ASP A CA 1
ATOM 886 C C . ASP A 1 114 ? 20.324 1.610 -13.593 1.00 64.81 114 ASP A C 1
ATOM 888 O O . ASP A 1 114 ? 21.005 0.608 -13.812 1.00 64.81 114 ASP A O 1
ATOM 892 N N . ARG A 1 115 ? 19.190 1.541 -12.874 1.00 72.62 115 ARG A N 1
ATOM 893 C CA . ARG A 1 115 ? 18.697 0.329 -12.203 1.00 72.62 115 ARG A CA 1
ATOM 894 C C . ARG A 1 115 ? 17.172 0.272 -12.127 1.00 72.62 115 ARG A C 1
ATOM 896 O O . ARG A 1 115 ? 16.512 1.176 -11.615 1.00 72.62 115 ARG A O 1
ATOM 903 N N . LEU A 1 116 ? 16.619 -0.856 -12.560 1.00 79.31 116 LEU A N 1
ATOM 904 C CA . LEU A 1 116 ? 15.228 -1.231 -12.327 1.00 79.31 116 LEU A CA 1
ATOM 905 C C . LEU A 1 116 ? 15.178 -2.310 -11.243 1.00 79.31 116 LEU A C 1
ATOM 907 O O . LEU A 1 116 ? 15.783 -3.369 -11.399 1.00 79.31 116 LEU A O 1
ATOM 911 N N . TYR A 1 117 ? 14.434 -2.064 -10.169 1.00 84.38 117 TYR A N 1
ATOM 912 C CA . TYR A 1 117 ? 14.230 -3.031 -9.097 1.00 84.38 117 TYR A CA 1
ATOM 913 C C . TYR A 1 117 ? 12.801 -3.553 -9.118 1.00 84.38 117 TYR A C 1
ATOM 915 O O . TYR A 1 117 ? 11.842 -2.800 -8.941 1.00 84.38 117 TYR A O 1
ATOM 923 N N . LEU A 1 118 ? 12.662 -4.865 -9.279 1.00 85.69 118 LEU A N 1
ATOM 924 C CA . LEU A 1 118 ? 11.414 -5.562 -9.009 1.00 85.69 118 LEU A CA 1
ATOM 925 C C . LEU A 1 118 ? 11.368 -5.868 -7.513 1.00 85.69 118 LEU A C 1
ATOM 927 O O . LEU A 1 118 ? 12.077 -6.740 -7.016 1.00 85.69 118 LEU A O 1
ATOM 931 N N . ILE A 1 119 ? 10.564 -5.105 -6.783 1.00 83.44 119 ILE A N 1
ATOM 932 C CA . ILE A 1 119 ? 10.399 -5.261 -5.345 1.00 83.44 119 ILE A CA 1
ATOM 933 C C . ILE A 1 119 ? 9.248 -6.229 -5.100 1.00 83.44 119 ILE A C 1
ATOM 935 O O . ILE A 1 119 ? 8.075 -5.854 -5.132 1.00 83.44 119 ILE A O 1
ATOM 939 N N . GLY A 1 120 ? 9.606 -7.475 -4.822 1.00 75.00 120 GLY A N 1
ATOM 940 C CA . GLY A 1 120 ? 8.739 -8.463 -4.194 1.00 75.00 120 GLY A CA 1
ATOM 941 C C . GLY A 1 120 ? 9.347 -8.870 -2.859 1.00 75.00 120 GLY A C 1
ATOM 942 O O . GLY A 1 120 ? 10.568 -8.964 -2.737 1.00 75.00 120 GLY A O 1
ATOM 943 N N . GLN A 1 121 ? 8.516 -9.093 -1.842 1.00 59.94 121 GLN A N 1
ATOM 944 C CA . GLN A 1 121 ? 8.995 -9.823 -0.670 1.00 59.94 121 GLN A CA 1
ATOM 945 C C . GLN A 1 121 ? 9.087 -11.284 -1.101 1.00 59.94 121 GLN A C 1
ATOM 947 O O . GLN A 1 121 ? 8.117 -11.825 -1.620 1.00 59.94 121 GLN A O 1
ATOM 952 N N . THR A 1 122 ? 10.276 -11.872 -1.013 1.00 51.38 122 THR A N 1
ATOM 953 C CA . THR A 1 122 ? 10.543 -13.216 -1.526 1.00 51.38 122 THR A CA 1
ATOM 954 C C . THR A 1 122 ? 9.494 -14.201 -1.019 1.00 51.38 122 THR A C 1
ATOM 956 O O . THR A 1 122 ? 9.265 -14.316 0.187 1.00 51.38 122 THR A O 1
ATOM 959 N N . ASN A 1 123 ? 8.881 -14.943 -1.945 1.00 48.06 123 ASN A N 1
ATOM 960 C CA . ASN A 1 123 ? 8.368 -16.257 -1.601 1.00 48.06 123 ASN A CA 1
ATOM 961 C C . ASN A 1 123 ? 9.594 -17.059 -1.171 1.00 48.06 123 ASN A C 1
ATOM 963 O O . ASN A 1 123 ? 10.438 -17.396 -1.996 1.00 48.06 123 ASN A O 1
ATOM 967 N N . SER A 1 124 ? 9.730 -17.329 0.124 1.00 41.78 124 SER A N 1
ATOM 968 C CA . SER A 1 124 ? 10.372 -18.575 0.512 1.00 41.78 124 SER A CA 1
ATOM 969 C C . SER A 1 124 ? 9.440 -19.664 -0.008 1.00 41.78 124 SER A C 1
ATOM 971 O O . SER A 1 124 ? 8.444 -19.978 0.646 1.00 41.78 124 SER A O 1
ATOM 973 N N . GLU A 1 125 ? 9.679 -20.117 -1.237 1.00 42.38 125 GLU A N 1
ATOM 974 C CA . GLU A 1 125 ? 9.129 -21.380 -1.708 1.00 42.38 125 GLU A CA 1
ATOM 975 C C . GLU A 1 125 ? 9.420 -22.419 -0.617 1.00 42.38 125 GLU A C 1
ATOM 977 O O . GLU A 1 125 ? 10.562 -22.572 -0.171 1.00 42.38 125 GLU A O 1
ATOM 982 N N . GLN A 1 126 ? 8.343 -23.001 -0.093 1.00 37.81 126 GLN A N 1
ATOM 983 C CA . GLN A 1 126 ? 8.376 -24.321 0.519 1.00 37.81 126 GLN A CA 1
ATOM 984 C C . GLN A 1 126 ? 8.345 -25.341 -0.609 1.00 37.81 126 GLN A C 1
ATOM 986 O O . GLN A 1 126 ? 7.572 -25.099 -1.566 1.00 37.81 126 GLN A O 1
#

Secondary structure (DSSP, 8-state):
-HHHHHHHTTTSSS-GGG-TT-EEEETTEEEEPPPPPP-S-GGGSPPP-GGGS-GGGS-SEEEEE-EE------TT--HHHHH-SS-EE--HHHHHHHHHHHHHHH-S-GGG-SEEEEE-------

Radius of gyration: 18.37 Å; chains: 1; bounding box: 41×43×46 Å

Sequence (126 aa):
MELAEAISSHESNIRYDDIQGVLFKRNGVIIKNKNRALISDLDILALPKREYFGMGKYYGSVNILTGRGCPGKCIYCAAPSMFGSKYRTRSIENVFLEIVLLKVCIGESLTKVDRLYLIGQTNSEQ

Foldseek 3Di:
DLVVCCVVVVCPVHHPQRDACDWDDDPNDIDHHHHDDADQAPLVDDAPPCLPDPLLVPFAEDEQEFWAADLDPDPPDCRCVVGNNDIHGYDPVSSVVNVVVVCVNVDVPNVRHNDYHHDDDDPPDD